Protein AF-R0ER56-F1 (afdb_monomer)

Foldseek 3Di:
DDKDFDDPVVLVLLVVQFPDPDQCRCCVQQVDGPVVNVCNNVRHIDDPVSVVSSVVSSVVVVVVVVVVPPDD

Organism: NCBI:txid1292034

Nearest PDB structures (foldseek):
  4pu8-assembly1_B  TM=5.807E-01  e=2.464E-01  Shewanella oneidensis MR-1
  4pu7-assembly1_B  TM=6.166E-01  e=3.962E-01  Shewanel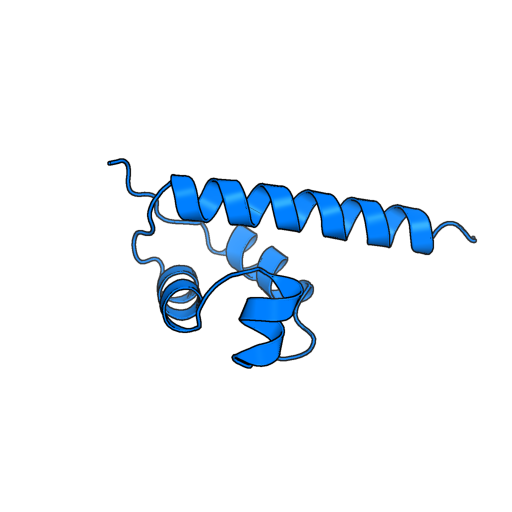la oneidensis MR-1
  4pu8-assembly1_A  TM=6.653E-01  e=5.196E-01  Shewanella oneidensis MR-1
  3fmy-assembly1_A-2  TM=5.023E-01  e=7.294E-01  Escherichia coli K-12

Mean predicted aligned error: 3.91 Å

Solvent-accessible surface area (backbone atoms only — not comparable to full-atom values): 4255 Å² total; per-residue (Å²): 138,59,69,41,64,57,57,68,69,59,50,50,59,58,48,74,73,43,96,51,99,44,65,67,40,34,38,71,68,53,68,39,53,62,71,56,49,53,28,45,77,69,56,35,71,41,51,44,72,58,51,56,52,36,52,53,48,48,53,52,51,53,51,49,52,58,64,72,62,73,81,130

Secondary structure (DSSP, 8-state):
--EEPPPHHHHHHHHTT-SS-SHHHIIIII---HHHHHHHHTT--EEHHHHHHHHHHHHHHHHHHHHHT---

Structure (mmCIF, N/CA/C/O backbone):
data_AF-R0ER56-F1
#
_entry.id   AF-R0ER56-F1
#
loop_
_atom_site.group_PDB
_atom_site.id
_atom_site.type_symbol
_atom_site.label_atom_id
_atom_site.label_alt_id
_atom_site.label_comp_id
_atom_site.label_asym_id
_atom_site.label_entity_id
_atom_site.label_seq_id
_atom_site.pdbx_PDB_ins_code
_atom_site.Cartn_x
_atom_site.Cartn_y
_atom_site.Cartn_z
_atom_site.occupancy
_atom_site.B_iso_or_equiv
_atom_site.auth_seq_id
_atom_site.auth_comp_id
_atom_site.auth_asym_id
_atom_site.auth_atom_id
_atom_site.pdbx_PDB_model_num
ATOM 1 N N . MET A 1 1 ? -11.841 16.097 5.777 1.00 76.25 1 MET A N 1
ATOM 2 C CA . MET A 1 1 ? -10.838 15.013 5.905 1.00 76.25 1 MET A CA 1
ATOM 3 C C . MET A 1 1 ? -11.430 13.730 5.329 1.00 76.25 1 MET A C 1
ATOM 5 O O . MET A 1 1 ? -12.128 13.020 6.035 1.00 76.25 1 MET A O 1
ATOM 9 N N . THR A 1 2 ? -11.238 13.475 4.032 1.00 96.62 2 THR A N 1
ATOM 10 C CA . THR A 1 2 ? -11.926 12.372 3.334 1.00 96.62 2 THR A CA 1
ATOM 11 C C . THR A 1 2 ? -11.210 11.045 3.559 1.00 96.62 2 THR A C 1
ATOM 13 O O . THR A 1 2 ? -9.995 10.954 3.361 1.00 96.62 2 THR A O 1
ATOM 16 N N . MET A 1 3 ? -11.963 10.023 3.959 1.00 97.94 3 MET A N 1
ATOM 17 C CA . MET A 1 3 ? -11.487 8.651 4.124 1.00 97.94 3 MET A CA 1
ATOM 18 C C . MET A 1 3 ? -11.938 7.805 2.934 1.00 97.94 3 MET A C 1
ATOM 20 O O . MET A 1 3 ? -13.016 8.037 2.392 1.00 97.94 3 MET A O 1
ATOM 24 N N . ILE A 1 4 ? -11.119 6.842 2.523 1.00 98.06 4 ILE A N 1
ATOM 25 C CA . ILE A 1 4 ? -11.445 5.916 1.436 1.00 98.06 4 ILE A CA 1
ATOM 26 C C . ILE A 1 4 ? -11.072 4.488 1.821 1.00 98.06 4 ILE A C 1
ATOM 28 O O . ILE A 1 4 ? -10.108 4.277 2.559 1.00 98.06 4 ILE A O 1
ATOM 32 N N . ILE A 1 5 ? -11.808 3.522 1.285 1.00 98.38 5 ILE A N 1
ATOM 33 C CA . ILE A 1 5 ? -11.445 2.105 1.302 1.00 98.38 5 ILE A CA 1
ATOM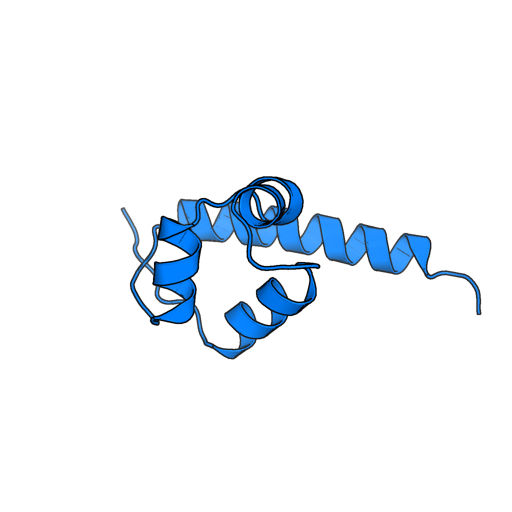 34 C C . ILE A 1 5 ? -10.902 1.775 -0.085 1.00 98.38 5 ILE A C 1
ATOM 36 O O . ILE A 1 5 ? -11.490 2.163 -1.092 1.00 98.38 5 ILE A O 1
ATOM 40 N N . VAL A 1 6 ? -9.753 1.112 -0.127 1.00 97.50 6 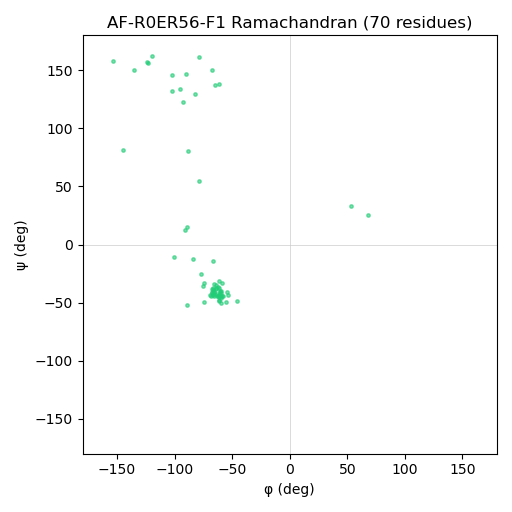VAL A N 1
ATOM 41 C CA . VAL A 1 6 ? -9.100 0.724 -1.378 1.00 97.50 6 VAL A CA 1
ATOM 42 C C . VAL A 1 6 ? -9.509 -0.702 -1.711 1.00 97.50 6 VAL A C 1
ATOM 44 O O . VAL A 1 6 ? -9.489 -1.572 -0.840 1.00 97.50 6 VAL A O 1
ATOM 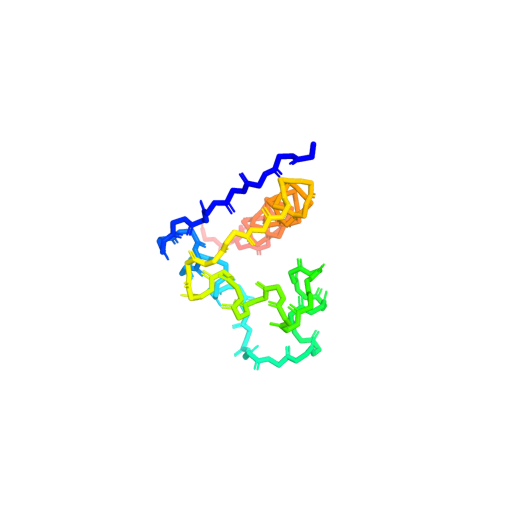47 N N . ASP A 1 7 ? -9.887 -0.931 -2.963 1.00 96.44 7 ASP A N 1
ATOM 48 C CA . ASP A 1 7 ? -10.291 -2.253 -3.420 1.00 96.44 7 ASP A CA 1
ATOM 49 C C . ASP A 1 7 ? -9.118 -3.255 -3.439 1.00 96.44 7 ASP A C 1
ATOM 51 O O . ASP A 1 7 ? -7.953 -2.895 -3.644 1.00 96.44 7 ASP A O 1
ATOM 55 N N . SER A 1 8 ? -9.440 -4.535 -3.240 1.00 96.12 8 SER A N 1
ATOM 56 C CA . SER A 1 8 ? -8.472 -5.628 -3.175 1.00 96.12 8 SER A CA 1
ATOM 57 C C . SER A 1 8 ? -7.617 -5.775 -4.435 1.00 96.12 8 SER A C 1
ATOM 59 O O . SER A 1 8 ? -6.446 -6.132 -4.303 1.00 96.12 8 SER A O 1
ATOM 61 N N . ASP A 1 9 ? -8.132 -5.477 -5.630 1.00 97.19 9 ASP A N 1
ATOM 62 C CA . ASP A 1 9 ? -7.334 -5.516 -6.860 1.00 97.19 9 ASP A CA 1
ATOM 63 C C . ASP A 1 9 ? -6.230 -4.467 -6.868 1.00 97.19 9 ASP A C 1
ATOM 65 O O . ASP A 1 9 ? -5.090 -4.755 -7.239 1.00 97.19 9 ASP A O 1
ATOM 69 N N . GLN A 1 10 ? -6.528 -3.260 -6.391 1.00 97.31 10 GLN A N 1
ATOM 70 C CA . GLN A 1 10 ? -5.509 -2.221 -6.268 1.00 97.31 10 GLN A CA 1
ATOM 71 C C . GLN A 1 10 ? -4.462 -2.595 -5.217 1.00 97.31 10 GLN A C 1
ATOM 73 O O . GLN A 1 10 ? -3.267 -2.408 -5.440 1.00 97.31 10 GLN A O 1
ATOM 78 N N . VAL A 1 11 ? -4.875 -3.201 -4.100 1.00 97.88 11 VAL A N 1
ATOM 79 C CA . VAL A 1 11 ? -3.932 -3.694 -3.082 1.00 97.88 11 VAL A CA 1
ATOM 80 C C . VAL A 1 11 ? -3.038 -4.810 -3.638 1.00 97.88 11 VAL A C 1
ATOM 82 O O . VAL A 1 11 ? -1.839 -4.821 -3.358 1.00 97.88 11 VAL A O 1
ATOM 85 N N . ARG A 1 12 ? -3.573 -5.711 -4.476 1.00 97.38 12 ARG A N 1
ATOM 86 C CA . ARG A 1 12 ? -2.779 -6.736 -5.178 1.00 97.38 12 ARG A CA 1
ATOM 87 C C . ARG A 1 12 ? -1.732 -6.119 -6.108 1.00 97.38 12 ARG A C 1
ATOM 89 O O . ARG A 1 12 ? -0.578 -6.536 -6.059 1.00 97.38 12 ARG A O 1
ATOM 96 N N . ARG A 1 13 ? -2.096 -5.099 -6.893 1.00 96.38 13 ARG A N 1
ATOM 97 C CA . ARG A 1 13 ? -1.158 -4.374 -7.776 1.00 96.38 13 ARG A CA 1
ATOM 98 C C . ARG A 1 13 ? -0.067 -3.636 -7.001 1.00 96.38 13 ARG A C 1
ATOM 100 O O . ARG A 1 13 ? 1.081 -3.598 -7.420 1.00 96.38 13 ARG A O 1
ATOM 107 N N . LEU A 1 14 ? -0.404 -3.066 -5.847 1.00 96.81 14 LEU A N 1
ATOM 108 C CA . LEU A 1 14 ? 0.591 -2.459 -4.961 1.00 96.81 14 LEU A CA 1
ATOM 109 C C . LEU A 1 14 ? 1.550 -3.508 -4.391 1.00 96.81 14 LEU A C 1
ATOM 111 O O . LEU A 1 14 ? 2.755 -3.270 -4.327 1.00 96.81 14 LEU A O 1
ATOM 115 N N . ARG A 1 15 ? 1.025 -4.680 -4.012 1.00 96.50 15 ARG A N 1
ATOM 116 C CA . ARG A 1 15 ? 1.827 -5.800 -3.507 1.00 96.50 15 ARG A CA 1
ATOM 117 C C . ARG A 1 15 ? 2.839 -6.293 -4.534 1.00 96.50 15 ARG A C 1
ATOM 119 O O . ARG A 1 15 ? 3.953 -6.607 -4.141 1.00 96.50 15 ARG A O 1
ATOM 126 N N . SER A 1 16 ? 2.475 -6.368 -5.815 1.00 95.75 16 SER A N 1
ATOM 127 C CA . SER A 1 16 ? 3.363 -6.909 -6.853 1.00 95.75 16 SER A CA 1
ATOM 128 C C . SER A 1 16 ? 4.608 -6.055 -7.108 1.00 95.75 16 SER A C 1
ATOM 130 O O . SER A 1 16 ? 5.539 -6.538 -7.738 1.00 95.75 16 SER A O 1
ATOM 132 N N . LEU A 1 17 ? 4.651 -4.809 -6.617 1.00 93.44 17 LEU A N 1
ATOM 133 C CA . LEU A 1 17 ? 5.860 -3.977 -6.649 1.00 93.44 17 LEU A CA 1
ATOM 134 C C . LEU A 1 17 ? 6.814 -4.236 -5.475 1.00 93.44 17 LEU A C 1
ATOM 136 O O . LEU A 1 17 ? 7.934 -3.730 -5.476 1.00 93.44 17 LEU A O 1
ATOM 140 N N . LEU A 1 18 ? 6.373 -4.951 -4.438 1.00 94.06 18 LEU A N 1
ATOM 141 C CA . LEU A 1 18 ? 7.163 -5.199 -3.237 1.00 94.06 18 LEU A CA 1
ATOM 142 C C . LEU A 1 18 ? 7.931 -6.521 -3.376 1.00 94.06 18 LEU A C 1
ATOM 144 O O . LEU A 1 18 ? 7.288 -7.564 -3.491 1.00 94.06 18 LEU A O 1
ATOM 148 N N . PRO A 1 19 ? 9.273 -6.519 -3.254 1.00 91.69 19 PRO A N 1
ATOM 149 C CA . PRO A 1 19 ? 10.051 -7.761 -3.207 1.00 91.69 19 PRO A CA 1
ATOM 150 C C . PRO A 1 19 ? 9.686 -8.633 -1.996 1.00 91.69 19 PRO A C 1
ATOM 152 O O . PRO A 1 19 ? 9.630 -9.854 -2.080 1.00 91.69 19 PRO A O 1
ATOM 155 N N . ALA A 1 20 ? 9.397 -7.988 -0.864 1.00 95.06 20 ALA A N 1
ATOM 156 C CA . ALA A 1 20 ? 8.902 -8.602 0.362 1.00 95.06 20 ALA A CA 1
ATOM 157 C C . ALA A 1 20 ? 8.084 -7.580 1.170 1.00 95.06 20 ALA A C 1
ATOM 159 O O . ALA A 1 20 ? 8.252 -6.367 1.020 1.00 95.06 20 ALA A O 1
ATOM 160 N N . ILE A 1 21 ? 7.202 -8.056 2.053 1.00 95.88 21 ILE A N 1
ATOM 161 C CA . ILE A 1 21 ? 6.398 -7.190 2.929 1.00 95.88 21 ILE A CA 1
ATOM 162 C C . ILE A 1 21 ? 7.185 -6.917 4.214 1.00 95.88 21 ILE A C 1
ATOM 164 O O . ILE A 1 21 ? 6.970 -7.556 5.239 1.00 95.88 21 ILE A O 1
ATOM 168 N N . THR A 1 22 ? 8.112 -5.966 4.141 1.00 97.06 22 THR A N 1
ATOM 169 C CA . THR A 1 22 ? 8.908 -5.489 5.283 1.00 97.06 22 THR A CA 1
ATOM 170 C C . THR A 1 22 ? 8.745 -3.981 5.444 1.00 97.06 22 THR A C 1
ATOM 172 O O . THR A 1 22 ? 8.453 -3.284 4.467 1.00 97.06 22 THR A O 1
ATOM 175 N N . LYS A 1 23 ? 8.993 -3.441 6.648 1.00 96.94 23 LYS A N 1
ATOM 176 C CA . LYS A 1 23 ? 9.047 -1.987 6.887 1.00 96.94 23 LYS A CA 1
ATOM 177 C C . LYS A 1 23 ? 9.859 -1.250 5.824 1.00 96.94 23 LYS A C 1
ATOM 179 O O . LYS A 1 23 ? 9.397 -0.253 5.272 1.00 96.94 23 LYS A O 1
ATOM 184 N N . ALA A 1 24 ? 11.061 -1.758 5.546 1.00 97.12 24 ALA A N 1
ATOM 185 C CA . ALA A 1 24 ? 12.012 -1.145 4.632 1.00 97.12 24 ALA A CA 1
ATOM 186 C C . ALA A 1 24 ? 11.454 -1.067 3.207 1.00 97.12 24 ALA A C 1
ATOM 188 O O . ALA A 1 24 ? 11.537 -0.018 2.577 1.00 97.12 24 ALA A O 1
ATOM 189 N N . HIS A 1 25 ? 10.824 -2.133 2.709 1.00 97.69 25 HIS A N 1
ATOM 190 C CA . HIS A 1 25 ? 10.240 -2.130 1.367 1.00 97.69 25 HIS A CA 1
ATOM 191 C C . HIS A 1 25 ? 8.929 -1.344 1.291 1.00 97.69 25 HIS A C 1
ATOM 193 O O . HIS A 1 25 ? 8.691 -0.643 0.313 1.00 97.69 25 HIS A O 1
ATOM 199 N N . LEU A 1 26 ? 8.093 -1.367 2.330 1.00 97.88 26 LEU A N 1
ATOM 200 C CA . LEU A 1 26 ? 6.874 -0.553 2.361 1.00 97.88 26 LEU A CA 1
ATOM 201 C C . LEU A 1 26 ? 7.190 0.947 2.334 1.00 97.88 26 LEU A C 1
ATOM 203 O O . LEU A 1 26 ? 6.560 1.699 1.587 1.00 97.88 26 LEU A O 1
ATOM 207 N N . GLN A 1 27 ? 8.198 1.379 3.093 1.00 96.88 27 GLN A N 1
ATOM 208 C CA . GLN A 1 27 ? 8.643 2.771 3.090 1.00 96.88 27 GLN A CA 1
ATOM 209 C C . GLN A 1 27 ? 9.433 3.108 1.822 1.00 96.88 27 GLN A C 1
ATOM 211 O O . GLN A 1 27 ? 9.119 4.089 1.151 1.00 96.88 27 GLN A O 1
ATOM 216 N N . GLY A 1 28 ? 10.417 2.285 1.462 1.00 96.12 28 GLY A N 1
ATOM 217 C CA . GLY A 1 28 ? 11.307 2.523 0.328 1.00 96.12 28 GLY A CA 1
ATOM 218 C C . GLY A 1 28 ? 10.602 2.443 -1.025 1.00 96.12 28 GLY A C 1
ATOM 219 O O . GLY A 1 28 ? 10.808 3.305 -1.875 1.00 96.12 28 GLY A O 1
ATOM 220 N N . THR A 1 29 ? 9.713 1.472 -1.227 1.00 95.81 29 THR A N 1
ATOM 221 C CA . THR A 1 29 ? 9.004 1.290 -2.501 1.00 95.81 29 THR A CA 1
ATOM 222 C C . THR A 1 29 ? 7.707 2.085 -2.534 1.00 95.81 29 THR A C 1
ATOM 224 O O . THR A 1 29 ? 7.501 2.870 -3.450 1.00 95.81 29 THR A O 1
ATOM 227 N N . LEU A 1 30 ? 6.834 1.949 -1.534 1.00 96.06 30 LEU A N 1
ATOM 228 C CA . LEU A 1 30 ? 5.483 2.528 -1.581 1.00 96.06 30 LEU A CA 1
ATOM 229 C C . LEU A 1 30 ? 5.330 3.838 -0.795 1.00 96.06 30 LEU A C 1
ATOM 231 O O . LEU A 1 30 ? 4.326 4.531 -0.958 1.00 96.06 30 LEU A O 1
ATOM 235 N N . GLY A 1 31 ? 6.313 4.228 0.020 1.00 96.88 31 GLY A N 1
ATOM 236 C CA . GLY A 1 31 ? 6.238 5.451 0.824 1.00 96.88 31 GLY A CA 1
ATOM 237 C C . GLY A 1 31 ? 5.182 5.393 1.931 1.00 96.88 31 GLY A C 1
ATOM 238 O O . GLY A 1 31 ? 4.658 6.433 2.332 1.00 96.88 31 GLY A O 1
ATOM 239 N N . ILE A 1 32 ? 4.830 4.194 2.407 1.00 97.75 32 ILE A N 1
ATOM 240 C CA . ILE A 1 32 ? 3.803 3.988 3.438 1.00 97.75 32 ILE A CA 1
ATOM 241 C C . ILE A 1 32 ? 4.356 3.235 4.647 1.00 97.75 32 ILE A C 1
ATOM 243 O O . ILE A 1 32 ? 5.335 2.500 4.559 1.00 97.75 32 ILE A O 1
ATOM 247 N N . SER A 1 33 ? 3.706 3.409 5.798 1.00 97.81 33 SER A N 1
ATOM 248 C CA . SER A 1 33 ? 3.994 2.627 7.001 1.00 97.81 33 SER A CA 1
ATOM 249 C C . SER A 1 33 ? 3.356 1.237 6.949 1.00 97.81 33 SER A C 1
ATOM 251 O O . SER A 1 33 ? 2.359 1.025 6.255 1.00 97.81 33 SER A O 1
ATOM 253 N N . GLU A 1 34 ? 3.854 0.320 7.780 1.00 97.94 34 GLU A N 1
ATOM 254 C CA . GLU A 1 34 ? 3.221 -0.984 8.025 1.00 97.94 34 GLU A CA 1
ATOM 255 C C . GLU A 1 34 ? 1.764 -0.847 8.468 1.00 97.94 34 GLU A C 1
ATOM 257 O O . GLU A 1 34 ? 0.891 -1.547 7.965 1.00 97.94 34 GLU A O 1
ATOM 262 N N . THR A 1 35 ? 1.457 0.119 9.337 1.00 98.06 35 THR A N 1
ATOM 263 C CA . THR A 1 35 ? 0.079 0.383 9.772 1.00 98.06 35 THR A CA 1
ATOM 264 C C . THR A 1 35 ? -0.836 0.742 8.599 1.00 98.06 35 THR A C 1
ATOM 266 O O . THR A 1 35 ? -1.984 0.301 8.542 1.00 98.06 35 THR A O 1
ATOM 269 N N . THR A 1 36 ? -0.340 1.537 7.647 1.00 98.19 36 THR A N 1
ATOM 270 C CA . THR A 1 36 ? -1.098 1.887 6.437 1.00 98.19 36 THR A CA 1
ATOM 271 C C . THR A 1 36 ? -1.290 0.656 5.555 1.00 98.19 36 THR A C 1
ATOM 273 O O . THR A 1 36 ? -2.386 0.442 5.044 1.00 98.19 36 THR A O 1
ATOM 276 N N . TRP A 1 37 ? -0.261 -0.183 5.425 1.00 98.25 37 TRP A N 1
ATOM 277 C CA . TRP A 1 37 ? -0.333 -1.440 4.686 1.00 98.25 37 TRP A CA 1
ATOM 278 C C . TRP A 1 37 ? -1.360 -2.420 5.267 1.00 98.25 37 TRP A C 1
ATOM 280 O O . TRP A 1 37 ? -2.202 -2.930 4.530 1.00 98.25 37 TRP A O 1
ATOM 290 N N . VAL A 1 38 ? -1.355 -2.629 6.587 1.00 98.12 38 VAL A N 1
ATOM 291 C CA . VAL A 1 38 ? -2.349 -3.471 7.274 1.00 98.12 38 VAL A CA 1
ATOM 292 C C . VAL A 1 38 ? -3.760 -2.947 7.013 1.00 98.12 38 VAL A C 1
ATOM 294 O O . VAL A 1 38 ? -4.645 -3.720 6.658 1.00 98.12 38 VAL A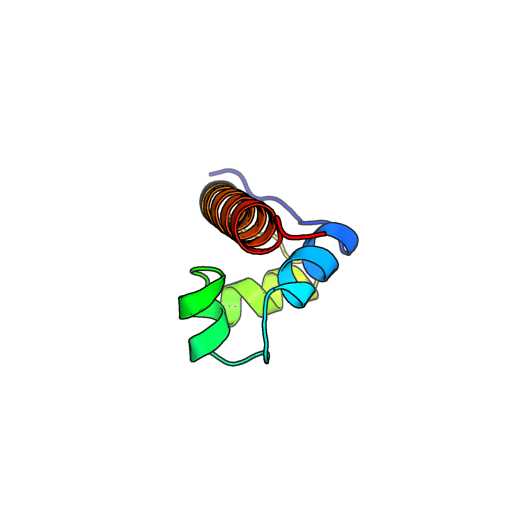 O 1
ATOM 297 N N . ARG A 1 39 ? -3.973 -1.625 7.090 1.00 98.50 39 ARG A N 1
ATOM 298 C CA . ARG A 1 39 ? -5.279 -1.031 6.769 1.00 98.50 39 ARG A CA 1
ATOM 299 C C . ARG A 1 39 ? -5.719 -1.305 5.333 1.00 98.50 39 ARG A C 1
ATOM 301 O O . ARG A 1 39 ? -6.877 -1.652 5.133 1.00 98.50 39 ARG A O 1
ATOM 308 N N . LEU A 1 40 ? -4.819 -1.170 4.360 1.00 98.25 40 LEU A N 1
ATOM 309 C CA . LEU A 1 40 ? -5.108 -1.479 2.958 1.00 98.25 40 LEU A CA 1
ATOM 310 C C . LEU A 1 40 ? -5.521 -2.947 2.786 1.00 98.25 40 LEU A C 1
ATOM 312 O O . LEU A 1 40 ? -6.568 -3.224 2.206 1.00 98.25 40 LEU A O 1
ATOM 316 N N . ARG A 1 41 ? -4.731 -3.880 3.331 1.00 97.50 41 ARG A N 1
ATOM 317 C CA . ARG A 1 41 ? -4.993 -5.326 3.252 1.00 97.50 41 ARG A CA 1
ATOM 318 C C . ARG A 1 41 ? -6.335 -5.705 3.877 1.00 97.50 41 ARG A C 1
ATOM 320 O O . ARG A 1 41 ? -7.074 -6.498 3.301 1.00 97.50 41 ARG A O 1
ATOM 327 N N . ASP A 1 42 ? -6.656 -5.107 5.017 1.00 98.00 42 ASP A N 1
ATOM 328 C CA . ASP A 1 42 ? -7.834 -5.450 5.815 1.00 98.00 42 ASP A CA 1
ATOM 329 C C . ASP A 1 42 ? -9.085 -4.641 5.401 1.00 98.00 42 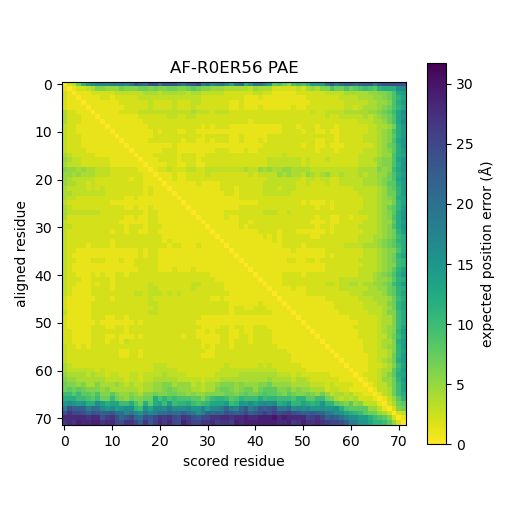ASP A C 1
ATOM 331 O O . ASP A 1 42 ? -10.055 -4.576 6.156 1.00 98.00 42 ASP A O 1
ATOM 335 N N . LYS A 1 43 ? -9.068 -3.982 4.227 1.00 97.31 43 LYS A N 1
ATOM 336 C CA . LYS A 1 43 ? -10.154 -3.119 3.710 1.00 97.31 43 LYS A CA 1
ATOM 337 C C . LYS A 1 43 ? -10.593 -2.024 4.693 1.00 97.31 43 LYS A C 1
ATOM 339 O O . LYS A 1 43 ? -11.755 -1.620 4.731 1.00 97.31 43 LYS A O 1
ATOM 344 N N . ARG A 1 44 ? -9.659 -1.510 5.494 1.00 98.19 44 ARG A N 1
ATOM 345 C CA . ARG A 1 44 ? -9.920 -0.436 6.457 1.00 98.19 44 ARG A CA 1
ATOM 346 C C . ARG A 1 44 ? -9.695 0.938 5.823 1.00 98.19 44 ARG A C 1
ATOM 348 O O . ARG A 1 44 ? -8.773 1.101 5.021 1.00 98.19 44 ARG A O 1
ATOM 355 N N . PRO A 1 45 ? -10.462 1.964 6.231 1.00 98.00 45 PRO A N 1
ATOM 356 C CA . PRO A 1 45 ? -10.317 3.290 5.657 1.00 98.00 45 PRO A CA 1
ATOM 357 C C . PRO A 1 45 ? -8.927 3.902 5.887 1.00 98.00 45 PRO A C 1
ATOM 359 O O . PRO A 1 45 ? -8.384 3.878 6.998 1.00 98.00 45 PRO A O 1
ATOM 362 N N . ILE A 1 46 ? -8.383 4.546 4.857 1.00 98.12 46 ILE A N 1
ATOM 363 C CA . ILE A 1 46 ? -7.200 5.414 4.933 1.00 98.12 46 ILE A CA 1
ATOM 364 C C . ILE A 1 46 ? -7.554 6.833 4.484 1.00 98.12 46 ILE A C 1
ATOM 366 O O . ILE A 1 46 ? -8.573 7.058 3.833 1.00 98.12 46 ILE A O 1
ATOM 370 N N . ARG A 1 47 ? -6.718 7.816 4.830 1.00 98.00 47 ARG A N 1
ATOM 371 C CA . ARG A 1 47 ? -6.911 9.193 4.356 1.00 98.00 47 ARG A CA 1
ATOM 372 C C . ARG A 1 47 ? -6.736 9.247 2.838 1.00 98.00 47 ARG A C 1
ATOM 374 O O . ARG A 1 47 ? -5.752 8.713 2.325 1.00 98.00 47 ARG A O 1
ATOM 381 N N . ARG A 1 48 ? -7.614 9.977 2.144 1.00 97.94 48 ARG A N 1
ATOM 382 C CA . ARG A 1 48 ? -7.505 10.227 0.697 1.00 97.94 48 ARG A CA 1
ATOM 383 C C . ARG A 1 48 ? -6.137 10.799 0.323 1.00 97.94 48 ARG A C 1
ATOM 385 O O . ARG A 1 48 ? -5.490 10.274 -0.566 1.00 97.94 48 ARG A O 1
ATOM 392 N N . SER A 1 49 ? -5.619 11.752 1.097 1.00 97.19 49 SER A N 1
ATOM 393 C CA . SER A 1 49 ? -4.286 12.321 0.851 1.00 97.19 49 SER A CA 1
ATOM 394 C C . SER A 1 49 ? -3.143 11.302 0.950 1.00 97.19 49 SER A C 1
ATOM 396 O O . SER A 1 49 ? -2.148 11.432 0.240 1.00 97.19 49 SER A O 1
ATOM 398 N N . THR A 1 50 ? -3.266 10.277 1.802 1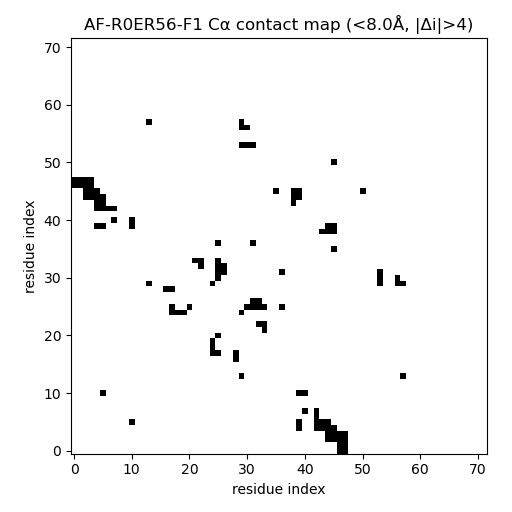.00 97.62 50 THR A N 1
ATOM 399 C CA . THR A 1 50 ? -2.303 9.165 1.854 1.00 97.62 50 THR A CA 1
ATOM 400 C C . THR A 1 50 ? -2.387 8.324 0.586 1.00 97.62 50 THR A C 1
ATOM 402 O O . THR A 1 50 ? -1.353 8.003 0.004 1.00 97.62 50 THR A O 1
ATOM 405 N N . TYR A 1 51 ? -3.602 8.016 0.131 1.00 98.00 51 TYR A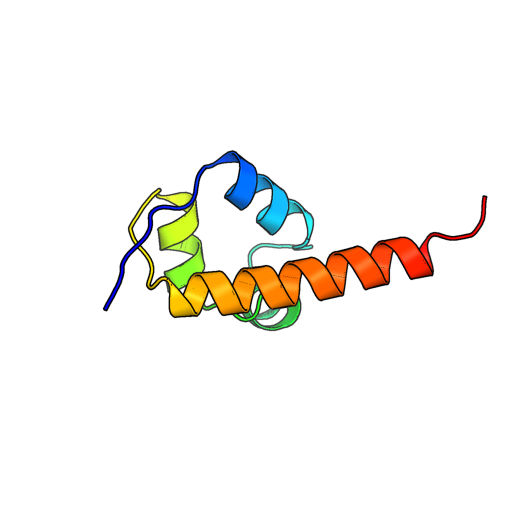 N 1
ATOM 406 C CA . TYR A 1 51 ? -3.815 7.283 -1.112 1.00 98.00 51 TYR A CA 1
ATOM 407 C C . TYR A 1 51 ? -3.304 8.045 -2.338 1.00 98.00 51 TYR A C 1
ATOM 409 O O . TYR A 1 51 ? -2.586 7.477 -3.151 1.00 98.00 51 TYR A O 1
ATOM 417 N N . ASP A 1 52 ? -3.579 9.344 -2.441 1.00 97.88 52 ASP A N 1
ATOM 418 C CA . ASP A 1 52 ? -3.159 10.149 -3.591 1.00 97.88 52 ASP A CA 1
ATOM 419 C C . ASP A 1 52 ? -1.629 10.235 -3.705 1.00 97.88 52 ASP A C 1
ATOM 421 O O . ASP A 1 52 ? -1.079 10.272 -4.806 1.00 97.88 52 ASP A O 1
ATOM 425 N N . ARG A 1 53 ? -0.909 10.271 -2.572 1.00 97.62 53 ARG A N 1
ATOM 426 C CA . ARG A 1 53 ? 0.563 10.189 -2.571 1.00 97.62 53 ARG A CA 1
ATOM 427 C C . ARG A 1 53 ? 1.049 8.803 -2.992 1.00 97.62 53 ARG A C 1
ATOM 429 O O . ARG A 1 53 ? 1.971 8.710 -3.798 1.00 97.62 53 ARG A O 1
ATOM 436 N N . LEU A 1 54 ? 0.413 7.749 -2.480 1.00 97.50 54 LEU A N 1
ATOM 437 C CA . LEU A 1 54 ? 0.722 6.365 -2.836 1.00 97.50 54 LEU A CA 1
ATOM 438 C C . LEU A 1 54 ? 0.534 6.115 -4.340 1.00 97.50 54 LEU A C 1
ATOM 440 O O . LEU A 1 54 ? 1.423 5.561 -4.977 1.00 97.50 54 LEU A O 1
ATOM 444 N N . MET A 1 55 ? -0.570 6.581 -4.929 1.00 97.56 55 MET A N 1
ATOM 445 C CA . MET A 1 55 ? -0.852 6.426 -6.361 1.00 97.56 55 MET A CA 1
ATOM 446 C C . MET A 1 55 ? 0.103 7.229 -7.245 1.00 97.56 55 MET A C 1
ATOM 448 O O . MET A 1 55 ? 0.553 6.722 -8.270 1.00 97.56 55 MET A O 1
ATOM 452 N N . ARG A 1 56 ? 0.484 8.446 -6.834 1.00 97.44 56 ARG A N 1
ATOM 453 C CA . ARG A 1 56 ? 1.523 9.218 -7.535 1.00 97.44 56 ARG A CA 1
ATOM 454 C C . ARG A 1 56 ? 2.854 8.472 -7.578 1.00 97.44 56 ARG A C 1
ATOM 456 O O . ARG A 1 56 ? 3.487 8.405 -8.627 1.00 97.44 56 ARG A O 1
ATOM 463 N N . ARG A 1 57 ? 3.257 7.873 -6.454 1.00 95.94 57 ARG A N 1
ATOM 464 C CA . ARG A 1 57 ? 4.479 7.063 -6.385 1.00 95.94 57 ARG A CA 1
ATOM 465 C C . ARG A 1 57 ? 4.366 5.789 -7.221 1.00 95.94 57 ARG A C 1
ATOM 467 O O . ARG A 1 57 ? 5.291 5.473 -7.959 1.00 95.94 57 ARG A O 1
ATOM 474 N N . PHE A 1 58 ? 3.228 5.101 -7.146 1.00 95.62 58 PHE A N 1
ATOM 475 C CA . PHE A 1 58 ? 2.939 3.914 -7.950 1.00 95.62 58 PHE A CA 1
ATOM 476 C C . PHE A 1 58 ? 3.078 4.199 -9.451 1.00 95.62 58 PHE A C 1
ATOM 478 O O . PHE A 1 58 ? 3.813 3.496 -10.135 1.00 95.62 58 PHE A O 1
ATOM 485 N N . ALA A 1 59 ? 2.454 5.274 -9.943 1.00 95.25 59 ALA A N 1
ATOM 486 C CA . ALA A 1 59 ? 2.534 5.674 -11.346 1.00 95.25 59 ALA A CA 1
ATOM 487 C C . ALA A 1 59 ? 3.970 6.007 -11.794 1.00 95.25 59 ALA A C 1
ATOM 489 O O . ALA A 1 59 ? 4.363 5.681 -12.913 1.00 95.25 59 ALA A O 1
ATOM 490 N N . ALA A 1 60 ? 4.775 6.631 -10.927 1.00 94.31 60 ALA A N 1
ATOM 491 C CA . ALA A 1 60 ? 6.179 6.905 -11.226 1.00 94.31 60 ALA A CA 1
ATOM 492 C C . ALA A 1 60 ? 7.006 5.611 -11.351 1.00 94.31 60 ALA A C 1
ATOM 494 O O . ALA A 1 60 ? 7.803 5.478 -12.279 1.00 94.31 60 ALA A O 1
ATOM 495 N N . LEU A 1 61 ? 6.786 4.640 -10.457 1.00 92.38 61 LEU A N 1
ATOM 496 C CA . LEU A 1 61 ? 7.477 3.347 -10.485 1.00 92.38 61 LEU A CA 1
ATOM 497 C C . LEU A 1 61 ? 7.108 2.518 -11.716 1.00 92.38 61 LEU A C 1
ATOM 499 O O . LEU A 1 61 ? 7.993 1.968 -12.364 1.00 92.38 61 LEU A O 1
ATOM 503 N N . THR A 1 62 ? 5.825 2.448 -12.075 1.00 92.38 62 THR A N 1
ATOM 504 C CA . THR A 1 62 ? 5.389 1.694 -13.260 1.00 92.38 62 THR A CA 1
ATOM 505 C C . THR A 1 62 ? 5.892 2.326 -14.553 1.00 92.38 62 THR A C 1
ATOM 507 O O . THR A 1 62 ? 6.323 1.606 -15.452 1.00 92.38 62 THR A O 1
ATOM 510 N N . LYS A 1 63 ? 5.925 3.663 -14.631 1.00 91.44 63 LYS A N 1
ATOM 511 C CA . LYS A 1 63 ? 6.542 4.378 -15.754 1.00 91.44 63 LYS A CA 1
ATOM 512 C C . LYS A 1 63 ? 8.037 4.066 -15.863 1.00 91.44 63 LYS A C 1
ATOM 514 O O . LYS A 1 63 ? 8.517 3.806 -16.961 1.00 91.44 63 LYS A O 1
ATOM 519 N N . SER A 1 64 ? 8.750 4.054 -14.736 1.00 87.56 64 SER A N 1
ATOM 520 C CA . SER A 1 64 ? 10.173 3.701 -14.691 1.00 87.56 64 SER A CA 1
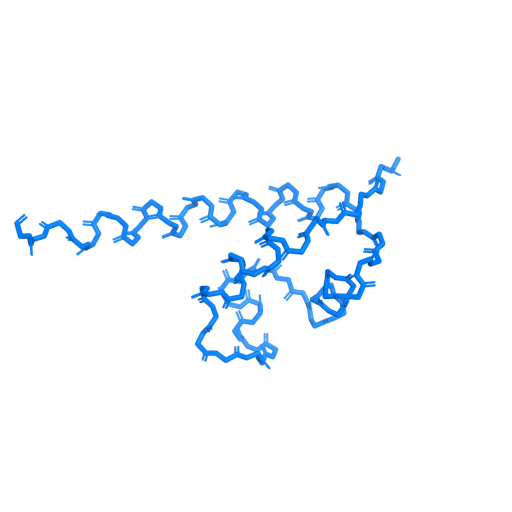ATOM 521 C C . SER A 1 64 ? 10.416 2.268 -15.169 1.00 87.56 64 SER A C 1
ATOM 523 O O . SER A 1 64 ? 11.250 2.061 -16.038 1.00 87.56 64 SER A O 1
ATOM 525 N N . LEU A 1 65 ? 9.657 1.291 -14.662 1.00 83.19 65 LEU A N 1
ATOM 526 C CA . LEU A 1 65 ? 9.768 -0.116 -15.069 1.00 83.19 65 LEU A CA 1
ATOM 527 C C . LEU A 1 65 ? 9.479 -0.311 -16.564 1.00 83.19 65 LEU A C 1
ATOM 529 O O . LEU A 1 65 ? 10.193 -1.044 -17.238 1.00 83.19 65 LEU A O 1
ATOM 533 N N . SER A 1 66 ? 8.468 0.381 -17.098 1.00 81.50 66 SER A N 1
ATOM 534 C CA . SER A 1 66 ? 8.156 0.336 -18.529 1.00 81.50 66 SER A CA 1
ATOM 535 C C . SER A 1 66 ? 9.257 0.952 -19.394 1.00 81.50 66 SER A C 1
ATOM 537 O O . SER A 1 66 ? 9.474 0.477 -20.501 1.00 81.50 66 SER A O 1
ATOM 539 N N . ALA A 1 67 ? 9.939 1.996 -18.916 1.00 75.94 67 ALA A N 1
ATOM 540 C CA . ALA A 1 67 ? 11.061 2.607 -19.627 1.00 75.94 67 ALA A CA 1
ATOM 541 C C . ALA A 1 67 ? 12.332 1.743 -19.555 1.00 75.94 67 ALA A C 1
ATOM 543 O O . ALA A 1 67 ? 13.106 1.712 -20.506 1.00 75.94 67 ALA A O 1
ATOM 544 N N . SER A 1 68 ? 12.541 1.024 -18.448 1.00 73.81 68 SER A N 1
ATOM 545 C CA . SER A 1 68 ? 13.694 0.133 -18.257 1.00 73.81 68 SER A CA 1
ATOM 546 C C . SER A 1 68 ? 13.571 -1.201 -19.000 1.00 73.81 68 SER A C 1
ATOM 548 O O . SER A 1 68 ? 14.591 -1.788 -19.339 1.00 73.81 68 SER A O 1
ATOM 550 N N . ASN A 1 69 ? 12.352 -1.665 -19.286 1.00 67.94 69 ASN A N 1
ATOM 551 C CA . ASN A 1 69 ? 12.101 -2.933 -19.983 1.00 67.94 69 ASN A CA 1
ATOM 552 C C . ASN A 1 69 ? 12.005 -2.789 -21.519 1.00 67.94 69 ASN A C 1
ATOM 554 O O . ASN A 1 69 ? 11.570 -3.717 -22.196 1.00 67.94 69 ASN A O 1
ATOM 558 N N . GLY A 1 70 ? 12.395 -1.639 -22.080 1.00 57.53 70 GLY A N 1
ATOM 559 C CA . GLY A 1 70 ? 12.370 -1.349 -23.519 1.00 57.53 70 GLY A CA 1
ATOM 560 C C . GLY A 1 70 ? 13.528 -1.958 -24.321 1.00 57.53 70 GLY A C 1
ATOM 561 O O . GLY A 1 70 ? 14.226 -1.222 -25.011 1.00 57.53 70 GLY A O 1
ATOM 562 N N . LEU A 1 71 ? 13.723 -3.277 -24.232 1.00 48.44 71 LEU A N 1
ATOM 563 C CA . LEU A 1 71 ? 14.517 -4.085 -25.169 1.00 48.44 71 LEU A CA 1
ATOM 564 C C . LEU A 1 71 ? 13.859 -5.465 -25.316 1.00 48.44 71 LEU A C 1
ATOM 566 O O . LEU A 1 71 ? 14.278 -6.403 -24.644 1.00 48.44 71 LEU A O 1
ATOM 570 N N . ILE A 1 72 ? 12.825 -5.554 -26.164 1.00 43.91 72 ILE A N 1
ATOM 571 C CA . ILE A 1 72 ? 12.612 -6.615 -27.173 1.00 43.91 72 ILE A CA 1
ATOM 572 C C . ILE A 1 72 ? 11.880 -5.965 -28.348 1.00 43.91 72 ILE A C 1
ATOM 574 O O . ILE A 1 72 ? 10.862 -5.286 -28.082 1.00 43.91 72 ILE A O 1
#

pLDDT: mean 92.99, std 10.88, range [43.91, 98.5]

Sequence (72 aa):
MTMIIVDSDQVRRLRSLLPAITKAHLQGTLGISETTWVRLRDKRPIRRSTYDRLMRRFAALTKSLSASNGLI

Radius of gyration: 12.79 Å; Cα contacts (8 Å, |Δi|>4): 61; chains: 1; bounding box: 26×24×37 Å